Protein AF-A0A4S8N0Y1-F1 (afdb_monomer)

Sequence (41 aa):
MHQRTLGQTGRDVSVVGLGTWQLGADWGDVSEADARAVLEA

Solvent-accessible surface area (backbone atoms only — not comparable to full-atom values): 2884 Å² total; per-residue (Å²): 137,63,67,44,62,52,74,92,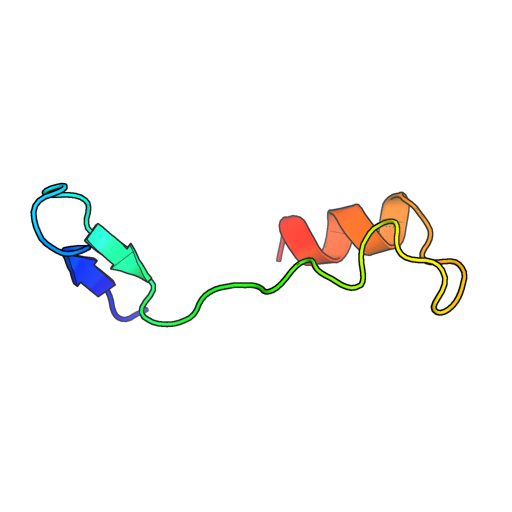71,74,44,75,37,62,79,70,79,85,84,61,76,73,66,94,33,97,90,55,93,70,53,71,67,60,54,47,53,64,74,74,107

Organism: NCBI:txid574700

Structure (mmCIF, N/CA/C/O backbone):
data_AF-A0A4S8N0Y1-F1
#
_entry.id   AF-A0A4S8N0Y1-F1
#
loop_
_atom_site.group_PDB
_atom_site.id
_atom_site.type_symbol
_atom_site.label_atom_id
_atom_site.label_alt_id
_atom_site.label_comp_id
_atom_site.label_asym_id
_atom_site.label_entity_id
_atom_site.label_seq_id
_atom_site.pdbx_PDB_ins_code
_atom_site.Cartn_x
_atom_site.Cartn_y
_atom_site.Cartn_z
_atom_site.occupancy
_atom_site.B_iso_or_equiv
_atom_site.auth_seq_id
_atom_site.auth_comp_id
_atom_site.auth_asym_id
_atom_site.auth_atom_id
_atom_site.pdbx_PDB_model_num
ATOM 1 N N . MET A 1 1 ? -17.198 2.351 -1.449 1.00 82.25 1 MET A N 1
ATOM 2 C CA . MET A 1 1 ? -16.046 1.657 -0.828 1.00 82.25 1 MET A CA 1
ATOM 3 C C . MET A 1 1 ? -16.424 1.201 0.571 1.00 82.25 1 MET A C 1
ATOM 5 O O . MET A 1 1 ? -17.175 1.908 1.230 1.00 82.25 1 MET A O 1
ATOM 9 N N . HIS A 1 2 ? -15.922 0.045 1.014 1.00 97.25 2 HIS A N 1
ATOM 10 C CA . HIS A 1 2 ? -16.089 -0.428 2.393 1.00 97.25 2 HIS A CA 1
ATOM 11 C C . HIS A 1 2 ? -14.853 -0.087 3.227 1.00 97.25 2 HIS A C 1
ATOM 13 O O . HIS A 1 2 ? -13.729 -0.243 2.749 1.00 97.25 2 HIS A O 1
ATOM 19 N N . GLN A 1 3 ? -15.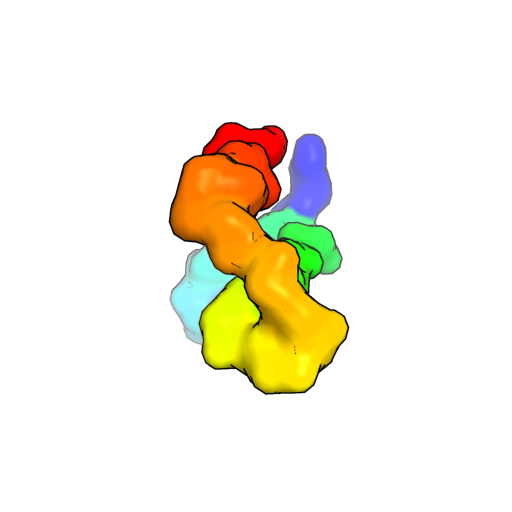068 0.332 4.473 1.00 98.12 3 GLN A N 1
ATOM 20 C CA . GLN A 1 3 ? -14.009 0.672 5.420 1.00 98.12 3 GLN A CA 1
ATOM 21 C C . GLN A 1 3 ? -14.169 -0.097 6.731 1.00 98.12 3 GLN A C 1
ATOM 23 O O . GLN A 1 3 ? -15.266 -0.552 7.064 1.00 98.12 3 GLN A O 1
ATOM 28 N N . ARG A 1 4 ? -13.061 -0.267 7.456 1.00 98.19 4 ARG A N 1
ATOM 29 C CA . ARG A 1 4 ? -13.018 -0.845 8.804 1.00 98.19 4 ARG A CA 1
ATOM 30 C C . ARG A 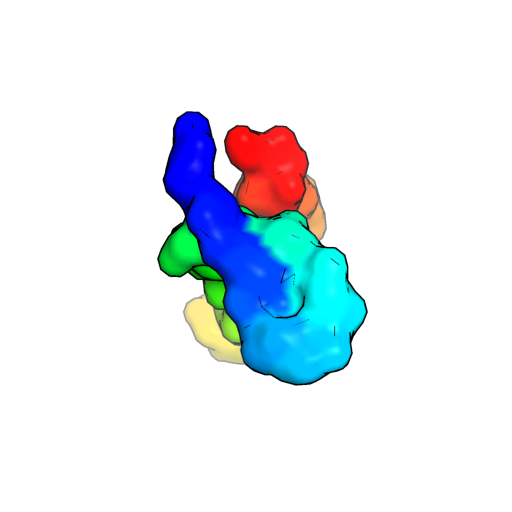1 4 ? -11.968 -0.129 9.642 1.00 98.19 4 ARG A C 1
ATOM 32 O O . ARG A 1 4 ? -10.928 0.266 9.117 1.00 98.19 4 ARG A O 1
ATOM 39 N N . THR A 1 5 ? -12.208 -0.036 10.944 1.00 98.31 5 THR A N 1
ATOM 40 C CA . THR A 1 5 ? -11.215 0.478 11.886 1.00 98.31 5 THR A CA 1
ATOM 41 C C . THR A 1 5 ? -10.013 -0.463 11.961 1.00 98.31 5 THR A C 1
ATOM 43 O O . THR A 1 5 ? -10.151 -1.665 12.208 1.00 98.31 5 THR A O 1
ATOM 46 N N . LEU A 1 6 ? -8.814 0.079 11.753 1.00 98.00 6 LEU A N 1
ATOM 47 C CA . LEU A 1 6 ? -7.562 -0.662 11.814 1.00 98.00 6 LEU A CA 1
ATOM 48 C C . LEU A 1 6 ? -7.161 -0.908 13.274 1.00 98.00 6 LEU A C 1
ATOM 50 O O . LEU A 1 6 ? -6.419 -0.128 13.878 1.00 98.00 6 LEU A O 1
ATOM 54 N N . GLY A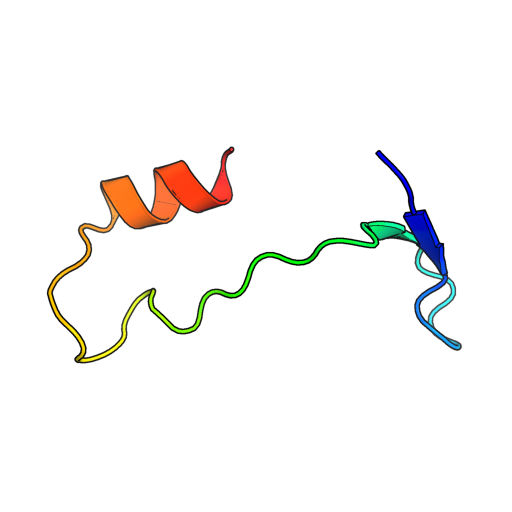 1 7 ? -7.658 -2.005 13.842 1.00 96.69 7 GLY A N 1
ATOM 55 C CA . GLY A 1 7 ? -7.327 -2.440 15.198 1.00 96.69 7 GLY A CA 1
ATOM 56 C C . GLY A 1 7 ? -7.523 -1.326 16.230 1.00 96.69 7 GLY A C 1
ATOM 57 O O . GLY A 1 7 ? -8.523 -0.615 16.214 1.00 96.69 7 GLY A O 1
ATOM 58 N N . GLN A 1 8 ? -6.540 -1.140 17.111 1.00 97.88 8 GLN A N 1
ATOM 59 C CA . GLN A 1 8 ? -6.582 -0.112 18.159 1.00 97.88 8 GLN A CA 1
ATOM 60 C C . GLN A 1 8 ? -6.197 1.296 17.675 1.00 97.88 8 GLN A C 1
ATOM 62 O O . GLN A 1 8 ? -6.195 2.231 18.469 1.00 97.88 8 GLN A O 1
ATOM 67 N N . THR A 1 9 ? -5.865 1.480 16.393 1.00 97.75 9 THR A N 1
ATOM 68 C CA . THR A 1 9 ? -5.408 2.791 15.894 1.00 97.75 9 THR A CA 1
ATOM 69 C C . THR A 1 9 ? -6.535 3.817 15.765 1.00 97.75 9 THR A C 1
ATOM 71 O O . THR A 1 9 ? -6.254 5.000 15.591 1.00 97.75 9 THR A O 1
ATOM 74 N N . GLY A 1 10 ? -7.798 3.374 15.798 1.00 97.69 10 GLY A N 1
ATOM 75 C CA . GLY A 1 10 ? -8.969 4.233 15.604 1.00 97.69 10 GLY A CA 1
ATOM 76 C C . GLY A 1 10 ? -9.109 4.802 14.187 1.00 97.69 10 GLY A C 1
ATOM 77 O O . GLY A 1 10 ? -9.966 5.646 13.957 1.00 97.69 10 GLY A O 1
ATOM 78 N N . ARG A 1 11 ? -8.269 4.373 13.235 1.00 97.81 11 ARG A N 1
ATOM 79 C CA . ARG A 1 11 ? -8.301 4.848 11.847 1.00 97.81 11 ARG A CA 1
ATOM 80 C C . ARG A 1 11 ? -9.184 3.955 10.996 1.00 97.81 11 ARG A C 1
ATOM 82 O O . ARG A 1 11 ? -8.919 2.757 10.907 1.00 97.81 11 ARG A O 1
ATOM 89 N N . ASP A 1 12 ? -10.165 4.539 10.322 1.00 97.88 12 ASP A N 1
ATOM 90 C CA . ASP A 1 12 ? -10.946 3.832 9.312 1.00 97.88 12 ASP A CA 1
ATOM 91 C C . ASP A 1 12 ? -10.165 3.759 7.998 1.00 97.88 12 ASP A C 1
ATOM 93 O O . ASP A 1 12 ? -9.804 4.774 7.402 1.00 97.88 12 ASP A O 1
ATOM 97 N N . VAL A 1 13 ? -9.880 2.536 7.554 1.00 97.69 13 VAL A N 1
ATOM 98 C CA . VAL A 1 13 ? -9.128 2.251 6.326 1.00 97.69 13 VAL A CA 1
ATOM 99 C C . VAL A 1 13 ? -9.989 1.457 5.354 1.00 97.69 13 VAL A C 1
ATOM 101 O O . VAL A 1 13 ? -10.917 0.759 5.766 1.00 97.69 13 VAL A O 1
AT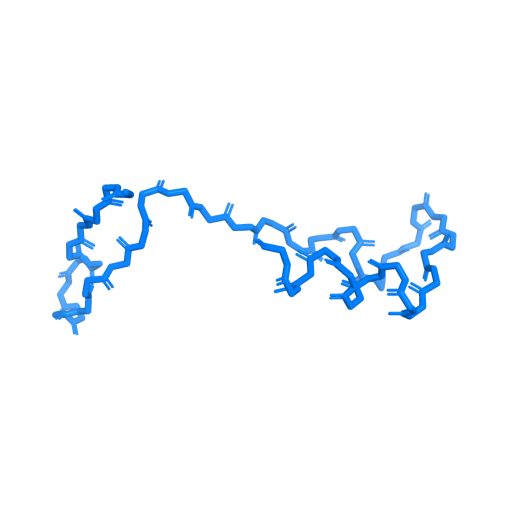OM 104 N N . SER A 1 14 ? -9.685 1.547 4.057 1.00 97.38 14 SER A N 1
ATOM 105 C CA . SER A 1 14 ? -10.294 0.669 3.051 1.00 97.38 14 SER A CA 1
ATOM 106 C C . SER A 1 14 ? -10.038 -0.800 3.398 1.00 97.38 14 SER A C 1
ATOM 108 O O . SER A 1 14 ? -8.947 -1.160 3.839 1.00 97.38 14 SER A O 1
ATOM 110 N N . VAL A 1 15 ? -11.026 -1.665 3.158 1.00 97.25 15 VAL A N 1
ATOM 111 C CA . VAL A 1 15 ? -10.842 -3.125 3.288 1.00 97.25 15 VAL A CA 1
ATOM 112 C C . VAL A 1 15 ? -9.948 -3.718 2.191 1.00 97.25 15 VAL A C 1
ATOM 114 O O . VAL A 1 15 ? -9.551 -4.874 2.295 1.00 97.25 15 VAL A O 1
ATOM 117 N N . VAL A 1 16 ? -9.638 -2.938 1.151 1.00 95.88 16 VAL A N 1
ATOM 118 C CA . VAL A 1 16 ? -8.697 -3.283 0.079 1.00 95.88 16 VAL A CA 1
ATOM 119 C C . VAL A 1 16 ? -7.492 -2.352 0.174 1.00 95.88 16 VAL A C 1
ATOM 1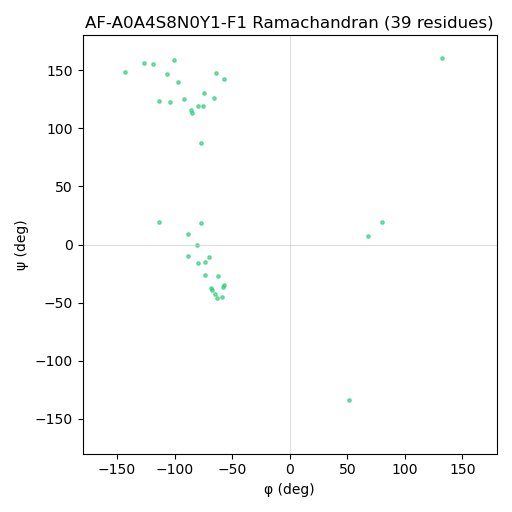21 O O . VAL A 1 16 ? -7.661 -1.132 0.135 1.00 95.88 16 VAL A O 1
ATOM 124 N N . GLY A 1 17 ? -6.293 -2.926 0.290 1.00 94.44 17 GLY A N 1
ATOM 125 C CA . GLY A 1 17 ? -5.023 -2.200 0.259 1.00 94.44 17 GLY A CA 1
ATOM 126 C C . GLY A 1 17 ? -4.271 -2.426 -1.052 1.00 94.44 17 GLY A C 1
ATOM 127 O O . GLY A 1 17 ? -4.341 -3.513 -1.627 1.00 94.44 17 GLY A O 1
ATOM 128 N N . LEU A 1 18 ? -3.537 -1.409 -1.506 1.00 95.31 18 LEU A N 1
ATOM 129 C CA . LEU A 1 18 ? -2.631 -1.508 -2.648 1.00 95.31 18 LEU A CA 1
ATOM 130 C C . LEU A 1 18 ? -1.264 -2.019 -2.177 1.00 95.31 18 LEU A C 1
ATOM 132 O O . LEU A 1 18 ? -0.574 -1.352 -1.408 1.00 95.31 18 LEU A O 1
ATOM 136 N N . GLY A 1 19 ? -0.866 -3.200 -2.645 1.00 92.75 19 GLY A N 1
ATOM 137 C CA . GLY A 1 19 ? 0.505 -3.676 -2.486 1.00 92.75 19 GLY A CA 1
ATOM 138 C C . GLY A 1 19 ? 1.444 -2.941 -3.444 1.00 92.75 19 GLY A C 1
ATOM 139 O O . GLY A 1 19 ? 1.165 -2.858 -4.638 1.00 92.75 19 GLY A O 1
ATOM 140 N N . THR A 1 20 ? 2.562 -2.428 -2.933 1.00 92.44 20 THR A N 1
ATOM 141 C CA . THR A 1 20 ? 3.561 -1.675 -3.715 1.00 92.44 20 THR A CA 1
ATOM 142 C C . THR A 1 20 ? 4.898 -2.407 -3.836 1.00 92.44 20 THR A C 1
ATOM 144 O O . THR A 1 20 ? 5.913 -1.792 -4.138 1.00 92.44 20 THR A O 1
ATOM 147 N N . TRP A 1 21 ? 4.914 -3.724 -3.615 1.00 88.69 21 TRP A N 1
ATOM 148 C CA . TRP A 1 21 ? 6.137 -4.537 -3.627 1.00 88.69 21 TRP A CA 1
ATOM 149 C C . TRP A 1 21 ? 6.837 -4.550 -4.992 1.00 88.69 21 TRP A C 1
ATOM 151 O O . TRP A 1 21 ? 8.045 -4.720 -5.045 1.00 88.69 21 TRP A O 1
ATOM 161 N N . GLN A 1 22 ? 6.085 -4.362 -6.078 1.00 84.56 22 GLN A N 1
ATOM 162 C CA . GLN A 1 22 ? 6.601 -4.271 -7.444 1.00 84.56 22 GLN A CA 1
ATOM 163 C C . GLN A 1 22 ? 7.193 -2.894 -7.794 1.00 84.56 22 GLN A C 1
ATOM 165 O O . GLN A 1 22 ? 7.879 -2.768 -8.803 1.00 84.56 22 GLN A O 1
ATOM 170 N N . LEU A 1 23 ? 6.913 -1.847 -7.008 1.00 86.50 23 LEU A N 1
ATOM 171 C CA . LEU A 1 23 ? 7.402 -0.495 -7.289 1.00 86.50 23 LEU A CA 1
ATOM 172 C C . LEU A 1 23 ? 8.818 -0.345 -6.717 1.00 86.50 23 LEU A C 1
ATOM 174 O O . LEU A 1 23 ? 8.996 -0.359 -5.501 1.00 86.50 23 LEU A O 1
ATOM 178 N N . GLY A 1 24 ? 9.820 -0.201 -7.589 1.00 78.94 24 GLY A N 1
ATOM 179 C CA . GLY A 1 24 ? 11.232 -0.108 -7.189 1.00 78.94 24 GLY A CA 1
ATOM 180 C C . GLY A 1 24 ? 11.898 -1.452 -6.868 1.00 78.94 24 GLY A C 1
ATOM 181 O O . GLY A 1 24 ? 12.911 -1.471 -6.175 1.00 78.94 24 GLY A O 1
ATOM 182 N N . ALA A 1 25 ? 11.326 -2.565 -7.338 1.00 75.88 25 ALA A N 1
ATOM 183 C CA . ALA A 1 25 ? 11.883 -3.907 -7.184 1.00 75.88 25 ALA A CA 1
ATOM 184 C C . ALA A 1 25 ? 12.601 -4.391 -8.453 1.00 75.88 25 ALA A C 1
ATOM 186 O O . ALA A 1 25 ? 12.280 -3.972 -9.559 1.00 75.88 25 ALA A O 1
ATOM 187 N N . ASP A 1 26 ? 13.495 -5.369 -8.299 1.00 74.62 26 ASP A N 1
ATOM 188 C CA . ASP A 1 26 ? 14.328 -5.915 -9.385 1.00 74.62 26 ASP A CA 1
ATOM 189 C C . ASP A 1 26 ? 13.589 -6.888 -10.337 1.00 74.62 26 ASP A C 1
ATOM 191 O O . ASP A 1 26 ? 14.210 -7.690 -11.032 1.00 74.62 26 ASP A O 1
ATOM 195 N N . TRP A 1 27 ? 12.251 -6.866 -10.366 1.00 78.56 27 TRP A N 1
ATOM 196 C CA . TRP A 1 27 ? 11.423 -7.781 -11.175 1.00 78.56 27 TRP A CA 1
ATOM 197 C C . TRP A 1 27 ? 11.152 -7.264 -12.601 1.00 78.56 27 TRP A C 1
ATOM 199 O O . TRP A 1 27 ? 10.361 -7.853 -13.339 1.00 78.56 27 TRP A O 1
ATOM 209 N N . GLY A 1 28 ? 11.820 -6.179 -12.991 1.00 78.19 28 GLY A N 1
ATOM 210 C CA . GLY A 1 28 ? 11.671 -5.486 -14.268 1.00 78.19 28 GLY A CA 1
ATOM 211 C C . GLY A 1 28 ? 11.525 -3.980 -14.061 1.00 78.19 28 GLY A C 1
ATOM 212 O O . GLY A 1 28 ? 11.186 -3.531 -12.968 1.00 78.19 28 GLY A O 1
ATOM 213 N N . ASP A 1 29 ? 11.774 -3.198 -15.110 1.00 82.06 29 ASP A N 1
ATOM 214 C CA . ASP A 1 29 ? 11.617 -1.746 -15.036 1.00 82.06 29 ASP A CA 1
ATOM 215 C C . ASP A 1 29 ? 10.135 -1.359 -15.068 1.00 82.06 29 ASP A C 1
ATOM 217 O O . ASP A 1 29 ? 9.423 -1.605 -16.044 1.00 82.06 29 ASP A O 1
ATOM 221 N N . VAL A 1 30 ? 9.687 -0.706 -13.999 1.00 87.62 30 VAL A N 1
ATOM 222 C CA . VAL A 1 30 ? 8.444 0.066 -13.971 1.00 87.62 30 VAL A CA 1
ATOM 223 C C . VAL A 1 30 ? 8.839 1.530 -14.043 1.00 87.62 30 VAL A C 1
ATOM 225 O O . VAL A 1 30 ? 9.600 2.008 -13.199 1.00 87.62 30 VAL A O 1
ATOM 228 N N . SER A 1 31 ? 8.337 2.251 -15.046 1.00 90.69 31 SER A N 1
ATOM 229 C CA . SER A 1 31 ? 8.623 3.679 -15.146 1.00 90.69 31 SER A CA 1
ATOM 230 C C . SER A 1 31 ? 8.024 4.423 -13.948 1.00 90.69 31 SER A C 1
ATOM 232 O O . SER A 1 31 ? 6.967 4.056 -13.431 1.00 90.69 31 SER A O 1
ATOM 234 N N . GLU A 1 32 ? 8.672 5.503 -13.509 1.00 90.31 32 GLU A N 1
ATOM 235 C CA . GLU A 1 32 ? 8.137 6.340 -12.426 1.00 90.31 32 GLU A CA 1
ATOM 236 C C . GLU A 1 32 ? 6.730 6.864 -12.759 1.00 90.31 32 GLU A C 1
ATOM 238 O O . GLU A 1 32 ? 5.868 6.950 -11.884 1.00 90.31 32 GLU A O 1
ATOM 243 N N . ALA A 1 33 ? 6.478 7.162 -14.038 1.00 93.94 33 ALA A N 1
ATOM 244 C CA . ALA A 1 33 ? 5.178 7.614 -14.513 1.00 93.94 33 ALA A CA 1
ATOM 245 C C . ALA A 1 33 ? 4.094 6.543 -14.311 1.00 93.94 33 ALA A C 1
ATOM 247 O O . ALA A 1 33 ? 3.033 6.848 -13.766 1.00 93.94 33 ALA A O 1
ATOM 248 N N . ASP A 1 34 ? 4.377 5.290 -14.674 1.00 92.25 34 ASP A N 1
ATOM 249 C CA . ASP A 1 34 ? 3.437 4.180 -14.487 1.00 92.25 34 ASP A CA 1
ATOM 250 C C . ASP A 1 34 ? 3.225 3.874 -13.001 1.00 92.25 34 ASP A C 1
ATOM 252 O O . ASP A 1 34 ? 2.096 3.651 -12.562 1.00 92.25 34 ASP A O 1
ATOM 256 N N . ALA A 1 35 ? 4.292 3.933 -12.197 1.00 92.06 35 ALA A N 1
ATOM 257 C CA . ALA A 1 35 ? 4.202 3.768 -10.750 1.00 92.06 35 ALA A CA 1
ATOM 258 C C . ALA A 1 35 ? 3.268 4.815 -10.127 1.00 92.06 35 ALA A C 1
ATOM 260 O O . ALA A 1 35 ? 2.396 4.476 -9.326 1.00 92.06 35 ALA A O 1
ATOM 261 N N . ARG A 1 36 ? 3.408 6.083 -10.529 1.00 93.75 36 ARG A N 1
ATOM 262 C CA . ARG A 1 36 ? 2.531 7.167 -10.077 1.00 93.75 36 ARG A CA 1
ATOM 263 C C . ARG A 1 36 ? 1.094 6.994 -10.543 1.00 93.75 36 ARG A C 1
ATOM 265 O O . ARG A 1 36 ? 0.191 7.182 -9.735 1.00 93.75 36 ARG A O 1
ATOM 272 N N . ALA A 1 37 ? 0.880 6.597 -11.795 1.00 94.62 37 ALA A N 1
ATOM 273 C CA . ALA A 1 37 ? -0.460 6.366 -12.323 1.00 94.62 37 ALA A CA 1
ATOM 274 C C . ALA A 1 37 ? -1.227 5.309 -11.507 1.00 94.62 37 ALA A C 1
ATOM 276 O O . ALA A 1 37 ? -2.420 5.466 -11.272 1.00 94.62 37 ALA A O 1
ATOM 277 N N . VAL A 1 38 ? -0.542 4.269 -11.012 1.00 93.31 3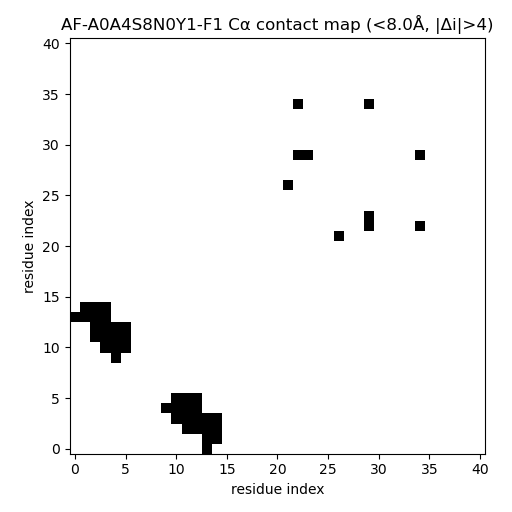8 VAL A N 1
ATOM 278 C CA . VAL A 1 38 ? -1.146 3.256 -10.126 1.00 93.31 38 VAL A CA 1
ATOM 279 C C . VAL A 1 38 ? -1.509 3.826 -8.751 1.00 93.31 38 VAL A C 1
ATOM 281 O O . VAL A 1 38 ? -2.525 3.436 -8.185 1.00 93.31 38 VAL A O 1
ATOM 284 N N . LEU A 1 39 ? -0.694 4.727 -8.195 1.00 93.00 39 LEU A N 1
ATOM 285 C CA . LEU A 1 39 ? -0.953 5.338 -6.884 1.00 93.00 39 LEU A CA 1
ATOM 286 C C . LEU A 1 39 ? -2.084 6.378 -6.914 1.00 93.00 39 LEU A C 1
ATOM 288 O O . LEU A 1 39 ? -2.695 6.634 -5.879 1.00 93.00 39 LEU A O 1
ATOM 292 N N . GLU A 1 40 ? -2.324 6.999 -8.069 1.00 92.44 40 GLU A N 1
ATOM 293 C CA . GLU A 1 40 ? -3.341 8.042 -8.263 1.00 92.44 40 GLU A CA 1
ATOM 294 C C . GLU A 1 40 ? -4.733 7.486 -8.646 1.00 92.44 40 GLU A C 1
ATOM 296 O O . GLU A 1 40 ? -5.700 8.250 -8.648 1.00 92.44 40 GLU A O 1
ATOM 301 N N . ALA A 1 41 ? -4.840 6.187 -8.960 1.00 77.94 41 ALA A N 1
ATOM 302 C CA . ALA A 1 41 ? -6.071 5.504 -9.387 1.00 77.94 41 ALA A CA 1
ATOM 303 C C . ALA A 1 41 ? -7.033 5.164 -8.232 1.00 77.94 41 ALA A C 1
ATOM 305 O O . ALA A 1 41 ? -8.264 5.270 -8.453 1.00 77.94 41 ALA A O 1
#

InterPro domains:
  IPR036812 NAD(P)-dependent oxidoreductase domain superfamily [G3DSA:3.20.20.100] (1-41)
  IPR036812 NAD(P)-dependent oxid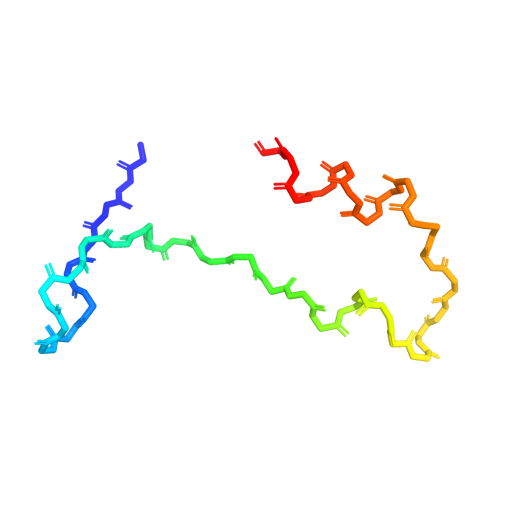oreductase domain superfamily [SSF51430] (1-40)

pLDDT: mean 91.24, std 7.16, range [74.62, 98.31]

Radius of gyration: 13.91 Å; Cα contacts (8 Å, |Δi|>4): 24; chains: 1; bounding box: 30×16×33 Å

Mean predicted aligned error: 4.11 Å

Secondary structure (DSSP, 8-state):
--EEE-GGG--EEESS----TTTTSTTSPPPHHHHHHHHH-

Foldseek 3Di:
DDWDQDPPPRDTDDP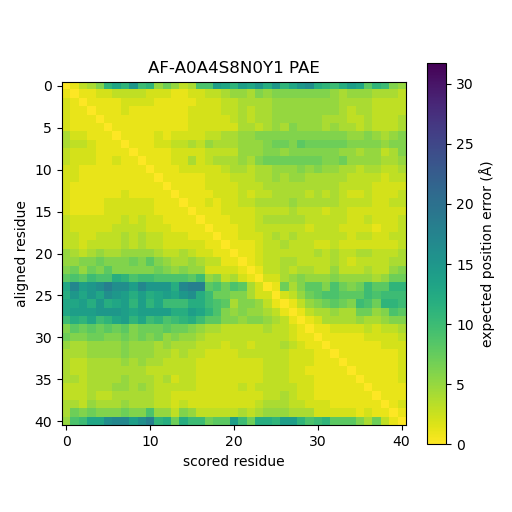DDDDCCVPPDPPDDDDPVNSVVVVVD